Protein AF-A0A3M7LCV3-F1 (afdb_monomer)

Nearest PDB structures (foldseek):
  3x21-assembly1_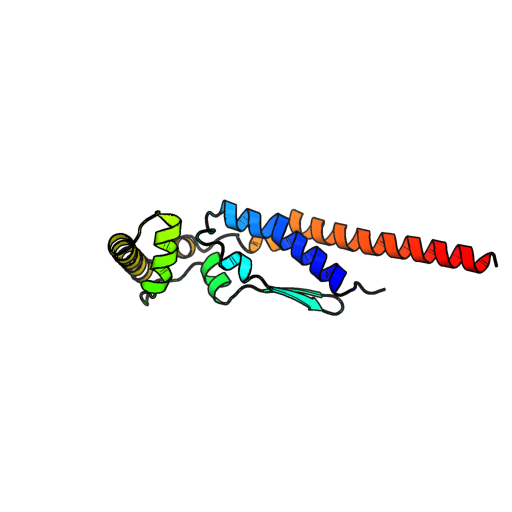B  TM=3.158E-01  e=8.823E+00  Escherichia coli K-12
  6et7-assembly1_A  TM=2.301E-01  e=8.823E+00  Idiomarina sp. A28L

Sequence (153 aa):
MYLTHDEIEKVLDQVITLFLIPRFRELGMEATGEWLETLEKEAGENSGTIRGRSYSQQLAKGRPPGKMPPVEALEKWVQAKFGLTGTKAKSRAYAVAKKIEKLGTSWYQQGGSDLLEVLNEPATLQYIQDELSGIIKLRIAEQLIRNTQEALL

pLDDT: mean 91.34, std 6.8, range [63.03, 98.44]

Organism: NCBI:txid2305228

Solvent-accessible surface area (backbone atoms only — not comparable to full-atom values): 8423 Å² total; per-residue (Å²): 139,74,69,51,50,68,60,42,41,49,53,52,52,48,48,41,63,72,45,44,50,50,43,37,50,75,70,65,67,68,49,80,57,62,69,68,77,46,56,43,75,46,50,49,80,89,48,70,47,81,43,62,53,84,62,48,57,38,67,29,39,22,42,70,50,61,73,63,56,65,41,73,71,36,22,60,46,34,24,54,70,66,74,37,60,69,71,62,13,49,54,50,13,43,52,51,22,54,45,26,17,72,59,14,33,71,38,30,72,68,76,28,56,63,53,71,51,53,72,72,32,70,68,47,49,48,50,55,52,50,55,54,49,49,56,52,52,53,52,52,52,52,51,54,52,51,55,57,56,60,74,75,110

Structure (mmCIF, N/CA/C/O backbone):
data_AF-A0A3M7LCV3-F1
#
_entry.id   AF-A0A3M7LCV3-F1
#
loop_
_atom_site.group_PDB
_atom_site.id
_atom_site.type_symbol
_atom_site.label_atom_id
_atom_site.label_alt_id
_atom_site.label_comp_id
_atom_site.label_asym_id
_atom_site.label_entity_id
_atom_site.label_seq_id
_atom_site.pdbx_PDB_ins_code
_atom_site.Cartn_x
_atom_site.Cartn_y
_atom_site.Cartn_z
_atom_site.occupancy
_atom_site.B_iso_or_equiv
_atom_site.auth_seq_id
_atom_site.auth_comp_id
_atom_site.auth_asym_id
_atom_site.auth_atom_id
_atom_site.pdbx_PDB_model_num
ATOM 1 N N . MET A 1 1 ? 16.369 6.594 -25.292 1.00 67.88 1 MET A N 1
ATOM 2 C CA . MET A 1 1 ? 15.549 5.366 -25.298 1.00 67.88 1 MET A CA 1
ATOM 3 C C . MET A 1 1 ? 14.731 5.391 -24.027 1.00 67.88 1 MET A C 1
ATOM 5 O O . MET A 1 1 ? 15.337 5.446 -22.968 1.00 67.88 1 MET A O 1
ATOM 9 N N . TYR A 1 2 ? 13.407 5.439 -24.138 1.00 80.00 2 TYR A N 1
ATOM 10 C CA . TYR A 1 2 ? 12.512 5.615 -22.992 1.00 80.00 2 TYR A CA 1
ATOM 11 C C . TYR A 1 2 ? 11.768 4.320 -22.707 1.00 80.00 2 TYR A C 1
ATOM 13 O O . TYR A 1 2 ? 11.445 3.584 -23.641 1.00 80.00 2 TYR A O 1
ATOM 21 N N . LEU A 1 3 ? 11.538 4.018 -21.435 1.00 88.75 3 LEU A N 1
ATOM 22 C CA . LEU A 1 3 ? 10.634 2.938 -21.057 1.00 88.75 3 LEU A CA 1
ATOM 23 C C . LEU A 1 3 ? 9.206 3.345 -21.425 1.00 88.75 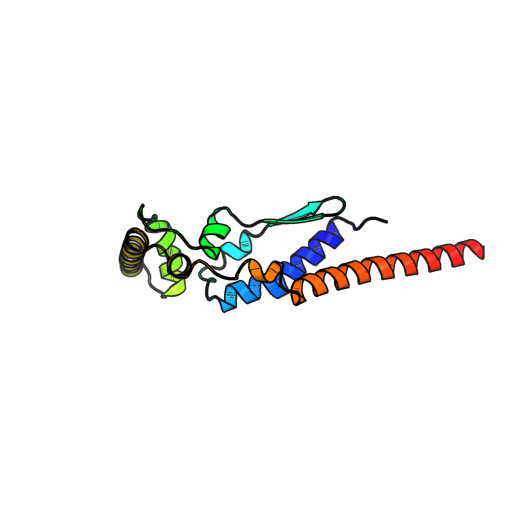3 LEU A C 1
ATOM 25 O O . LEU A 1 3 ? 8.846 4.518 -21.358 1.00 88.75 3 LEU A O 1
ATOM 29 N N . THR A 1 4 ? 8.413 2.381 -21.870 1.00 92.31 4 THR A N 1
ATOM 30 C CA . THR A 1 4 ? 6.994 2.606 -22.150 1.00 92.31 4 THR A CA 1
ATOM 31 C C . THR A 1 4 ? 6.197 2.618 -20.847 1.00 92.31 4 THR A C 1
ATOM 33 O O . THR A 1 4 ? 6.646 2.088 -19.829 1.00 92.31 4 THR A O 1
ATOM 36 N N . HIS A 1 5 ? 4.999 3.204 -20.887 1.00 93.06 5 HIS A N 1
ATOM 37 C CA . HIS A 1 5 ? 4.100 3.215 -19.731 1.00 93.06 5 HIS A CA 1
ATOM 38 C C . HIS A 1 5 ? 3.772 1.781 -19.291 1.00 93.06 5 HIS A C 1
ATOM 40 O O . HIS A 1 5 ? 3.946 1.454 -18.122 1.00 93.06 5 HIS A O 1
ATOM 46 N N . ASP A 1 6 ? 3.435 0.903 -20.240 1.00 93.19 6 ASP A N 1
ATOM 47 C CA . ASP A 1 6 ? 3.112 -0.504 -19.977 1.00 93.19 6 ASP A CA 1
ATOM 48 C C . ASP A 1 6 ? 4.271 -1.269 -19.318 1.00 93.19 6 ASP A C 1
ATOM 50 O O . ASP A 1 6 ? 4.060 -2.087 -18.424 1.00 93.19 6 ASP A O 1
ATOM 54 N N . GLU A 1 7 ? 5.515 -1.002 -19.727 1.00 93.94 7 GLU A N 1
ATOM 55 C CA . GLU A 1 7 ? 6.699 -1.619 -19.120 1.00 93.94 7 GLU A CA 1
ATOM 56 C C . GLU A 1 7 ? 6.898 -1.168 -17.673 1.00 93.94 7 GLU A C 1
ATOM 58 O O . GLU A 1 7 ? 7.183 -1.995 -16.808 1.00 93.94 7 GLU A O 1
ATOM 63 N N . ILE A 1 8 ? 6.720 0.126 -17.398 1.00 95.06 8 ILE A N 1
ATOM 64 C CA . ILE A 1 8 ? 6.809 0.660 -16.037 1.00 95.06 8 ILE A CA 1
ATOM 65 C C . ILE A 1 8 ? 5.681 0.079 -15.182 1.00 95.06 8 ILE A C 1
ATOM 67 O O . ILE A 1 8 ? 5.945 -0.426 -14.092 1.00 95.06 8 ILE A O 1
ATOM 71 N N . GLU A 1 9 ? 4.439 0.096 -15.669 1.00 94.81 9 GLU A N 1
ATOM 72 C CA . GLU A 1 9 ? 3.297 -0.456 -14.940 1.00 94.81 9 GLU A CA 1
ATOM 73 C C . GLU A 1 9 ? 3.469 -1.939 -14.634 1.00 94.81 9 GLU A C 1
ATOM 75 O O . GLU A 1 9 ? 3.153 -2.365 -13.524 1.00 94.81 9 GLU A O 1
ATOM 80 N N . LYS A 1 10 ? 4.013 -2.719 -15.572 1.00 95.19 10 LYS A N 1
ATOM 81 C CA . LYS A 1 10 ? 4.308 -4.135 -15.352 1.00 95.19 10 LYS A CA 1
ATOM 82 C C . LYS A 1 10 ? 5.299 -4.337 -14.206 1.00 95.19 10 LYS A C 1
ATOM 84 O O . LYS A 1 10 ? 5.047 -5.168 -13.334 1.00 95.19 10 LYS A O 1
ATOM 89 N N . VAL A 1 11 ? 6.383 -3.558 -14.175 1.00 96.69 11 VAL A N 1
ATOM 90 C CA . VAL A 1 11 ? 7.370 -3.626 -13.086 1.00 96.69 11 VAL A CA 1
ATOM 91 C C . VAL A 1 11 ? 6.740 -3.213 -11.756 1.00 96.69 11 VAL A C 1
ATOM 93 O O . VAL A 1 11 ? 6.946 -3.888 -10.749 1.00 96.69 11 VAL A O 1
ATOM 96 N N . LEU A 1 12 ? 5.913 -2.162 -11.734 1.00 96.56 12 LEU A N 1
ATOM 97 C CA . LEU A 1 12 ? 5.175 -1.769 -10.528 1.00 96.56 12 LEU A CA 1
ATOM 98 C C . LEU A 1 12 ? 4.240 -2.884 -10.037 1.00 96.56 12 LEU A C 1
ATOM 100 O O . LEU A 1 12 ? 4.165 -3.130 -8.834 1.00 96.56 12 LEU A O 1
ATOM 104 N N . ASP A 1 13 ? 3.564 -3.586 -10.945 1.00 95.94 13 ASP A N 1
ATOM 105 C CA . ASP A 1 13 ? 2.674 -4.699 -10.600 1.00 95.94 13 ASP A CA 1
ATOM 106 C C . ASP A 1 13 ? 3.435 -5.871 -9.975 1.00 95.94 13 ASP A C 1
ATOM 108 O O . ASP A 1 13 ? 2.987 -6.473 -8.993 1.00 95.94 13 ASP A O 1
ATOM 112 N N . GLN A 1 14 ? 4.625 -6.165 -10.503 1.00 97.19 14 GLN A N 1
ATOM 113 C CA . GLN A 1 14 ? 5.522 -7.163 -9.931 1.00 97.19 14 GLN A CA 1
ATOM 114 C C . GLN A 1 14 ? 6.027 -6.728 -8.551 1.00 97.19 14 GLN A C 1
ATOM 116 O O . GLN A 1 14 ? 6.019 -7.538 -7.628 1.00 97.19 14 GLN A O 1
ATOM 121 N N . VAL A 1 15 ? 6.385 -5.452 -8.360 1.00 97.56 15 VAL A N 1
ATOM 122 C CA . VAL A 1 15 ? 6.782 -4.919 -7.044 1.00 97.56 15 VAL A CA 1
ATOM 123 C C . VAL A 1 15 ? 5.657 -5.085 -6.020 1.00 97.56 15 VAL A C 1
ATOM 125 O O . VAL A 1 15 ? 5.888 -5.559 -4.904 1.00 97.56 15 VAL A O 1
ATOM 128 N N . ILE A 1 16 ? 4.422 -4.747 -6.400 1.00 95.94 16 ILE A N 1
ATOM 129 C CA . ILE A 1 16 ? 3.249 -4.935 -5.543 1.00 95.94 16 ILE A CA 1
ATOM 130 C C . ILE A 1 16 ? 3.089 -6.420 -5.191 1.00 95.94 16 ILE A C 1
ATOM 132 O O . ILE A 1 16 ? 2.992 -6.772 -4.016 1.00 95.94 16 ILE A O 1
ATOM 136 N N . THR A 1 17 ? 3.104 -7.293 -6.197 1.00 96.50 17 THR A N 1
ATOM 137 C CA . THR A 1 17 ? 2.793 -8.721 -6.048 1.00 96.50 17 THR A CA 1
ATOM 138 C C . THR A 1 17 ? 3.860 -9.492 -5.276 1.00 96.50 17 THR A C 1
ATOM 140 O O . THR A 1 17 ? 3.524 -10.369 -4.481 1.00 96.50 17 THR A O 1
ATOM 143 N N . LEU A 1 18 ? 5.136 -9.185 -5.506 1.00 97.81 18 LEU A N 1
ATOM 144 C CA . LEU A 1 18 ? 6.263 -9.952 -4.977 1.00 97.81 18 LEU A CA 1
ATOM 145 C C . LEU A 1 18 ? 6.789 -9.421 -3.640 1.00 97.81 18 LEU A C 1
ATOM 147 O O . LEU A 1 18 ? 7.410 -10.186 -2.909 1.00 97.81 18 LEU A O 1
ATOM 151 N N . PHE A 1 19 ? 6.537 -8.151 -3.302 1.00 97.31 19 PHE A N 1
ATOM 152 C CA . PHE A 1 19 ? 7.101 -7.527 -2.097 1.00 97.31 19 PHE A CA 1
ATOM 153 C C . PHE A 1 19 ? 6.029 -6.943 -1.178 1.00 97.31 19 PHE A C 1
ATOM 155 O O . PHE A 1 19 ? 5.930 -7.327 -0.010 1.00 97.31 19 PHE A O 1
ATOM 162 N N . LEU A 1 20 ? 5.181 -6.050 -1.696 1.00 94.69 20 LEU A N 1
ATOM 163 C CA . LEU A 1 20 ? 4.228 -5.316 -0.859 1.00 94.69 20 LEU A CA 1
ATOM 164 C C . LEU A 1 20 ? 3.101 -6.212 -0.322 1.00 94.69 20 LEU A C 1
ATOM 166 O O . LEU A 1 20 ? 2.781 -6.157 0.866 1.00 94.69 20 LEU A O 1
ATOM 170 N N . ILE A 1 21 ? 2.507 -7.049 -1.178 1.00 94.75 21 ILE A N 1
ATOM 171 C CA . ILE A 1 21 ? 1.436 -7.979 -0.791 1.00 94.75 21 ILE A CA 1
ATOM 172 C C . ILE A 1 21 ? 1.937 -9.024 0.218 1.00 94.75 21 ILE A C 1
ATOM 174 O O . ILE A 1 21 ? 1.268 -9.213 1.238 1.00 94.75 21 ILE A O 1
ATOM 178 N N . PRO A 1 22 ? 3.091 -9.688 0.006 1.00 96.12 22 PRO A N 1
ATOM 179 C CA . PRO A 1 22 ? 3.654 -10.593 1.001 1.00 96.12 22 PRO A CA 1
ATOM 180 C C . PRO A 1 22 ? 3.889 -9.916 2.350 1.00 96.12 22 PRO A C 1
ATOM 182 O O . PRO A 1 22 ? 3.383 -10.417 3.351 1.00 96.12 22 PRO A O 1
ATOM 185 N N . ARG A 1 23 ? 4.515 -8.729 2.387 1.00 95.25 23 ARG A N 1
ATOM 186 C CA . ARG A 1 23 ? 4.723 -7.995 3.647 1.00 95.25 23 ARG A CA 1
ATOM 187 C C . ARG A 1 23 ? 3.399 -7.656 4.339 1.00 95.25 23 ARG A C 1
ATOM 189 O O . ARG A 1 23 ? 3.258 -7.842 5.545 1.00 95.25 23 ARG A O 1
ATOM 196 N N . PHE A 1 24 ? 2.389 -7.216 3.588 1.00 92.75 24 PHE A N 1
ATOM 197 C CA . PHE A 1 24 ? 1.046 -6.949 4.117 1.00 92.75 24 PHE A CA 1
ATOM 198 C C . PHE A 1 24 ? 0.406 -8.186 4.774 1.00 92.75 24 PHE A C 1
ATOM 200 O O . PHE A 1 24 ? -0.241 -8.082 5.824 1.00 92.75 24 PHE A O 1
ATOM 207 N N . ARG A 1 25 ? 0.616 -9.366 4.185 1.00 93.62 25 ARG A N 1
ATOM 208 C CA . ARG A 1 25 ? 0.140 -10.653 4.712 1.00 93.62 25 ARG A CA 1
ATOM 209 C C . ARG A 1 25 ? 0.924 -11.117 5.930 1.00 93.62 25 ARG A C 1
ATOM 211 O O . ARG A 1 25 ? 0.307 -11.522 6.912 1.00 93.62 25 ARG A O 1
ATOM 218 N N . GLU A 1 26 ? 2.248 -11.015 5.893 1.00 94.31 26 GLU A N 1
ATOM 219 C CA . GLU A 1 26 ? 3.149 -11.349 7.004 1.00 94.31 26 GLU A CA 1
ATOM 220 C C . GLU A 1 26 ? 2.815 -10.542 8.261 1.00 94.31 26 GLU A C 1
ATOM 222 O O . GLU A 1 26 ? 2.762 -11.084 9.365 1.00 94.31 26 GLU A O 1
ATOM 227 N N . LEU A 1 27 ? 2.483 -9.261 8.088 1.00 91.81 27 LEU A N 1
ATOM 228 C CA . LEU A 1 27 ? 2.047 -8.379 9.170 1.00 91.81 27 LEU A CA 1
ATOM 229 C C . LEU A 1 27 ? 0.615 -8.673 9.658 1.00 91.81 27 LEU A C 1
ATOM 231 O O . LEU A 1 27 ? 0.131 -8.030 10.590 1.00 91.81 27 LEU A O 1
ATOM 235 N N . GLY A 1 28 ? -0.104 -9.621 9.050 1.00 89.19 28 GLY A N 1
ATOM 236 C CA . GLY A 1 28 ? -1.474 -9.971 9.434 1.00 89.19 28 GLY A CA 1
ATOM 237 C C . GLY A 1 28 ? -2.464 -8.814 9.261 1.00 89.19 28 GLY A C 1
ATOM 238 O O . GLY A 1 28 ? -3.428 -8.685 10.031 1.00 89.19 28 GLY A O 1
ATOM 239 N N . MET A 1 29 ? -2.197 -7.934 8.291 1.00 89.38 29 MET A N 1
ATOM 240 C CA . MET A 1 29 ? -3.024 -6.766 7.986 1.00 89.38 29 MET A CA 1
ATOM 241 C C . MET A 1 29 ? -4.168 -7.091 7.017 1.00 89.38 29 MET A C 1
ATOM 243 O O . MET A 1 29 ? -5.148 -6.344 6.960 1.00 89.38 29 MET A O 1
ATOM 247 N N . GLU A 1 30 ? -4.089 -8.221 6.306 1.00 88.94 30 GLU A N 1
ATOM 248 C CA . GLU A 1 30 ? -5.161 -8.709 5.440 1.00 88.94 30 GLU A CA 1
ATOM 249 C C . GLU A 1 30 ? -6.356 -9.180 6.280 1.00 88.94 30 GLU A C 1
ATOM 251 O O . GLU A 1 30 ? -6.296 -10.181 6.991 1.00 88.94 30 GLU A O 1
ATOM 256 N N . ALA A 1 31 ? -7.448 -8.413 6.220 1.00 83.88 31 ALA A N 1
ATOM 257 C CA . ALA A 1 31 ? -8.725 -8.782 6.825 1.00 83.88 31 ALA A CA 1
ATOM 258 C C . ALA A 1 31 ? -9.764 -9.113 5.749 1.00 83.88 31 ALA A C 1
ATOM 260 O O . ALA A 1 31 ? -10.280 -10.220 5.716 1.00 83.88 31 ALA A O 1
ATOM 261 N N . THR A 1 32 ? -10.059 -8.161 4.862 1.00 83.06 32 THR A N 1
ATOM 262 C CA . THR A 1 32 ? -11.115 -8.282 3.840 1.00 83.06 32 THR A CA 1
ATOM 263 C C . THR A 1 32 ? -10.583 -8.363 2.409 1.00 83.06 32 THR A C 1
ATOM 265 O O . THR A 1 32 ? -11.375 -8.545 1.496 1.00 83.06 32 THR A O 1
ATOM 268 N N . GLY A 1 33 ? -9.279 -8.162 2.188 1.00 83.31 33 GLY A N 1
ATOM 269 C CA . GLY A 1 33 ? -8.695 -7.976 0.850 1.00 83.31 33 GLY A CA 1
ATOM 270 C C . GLY A 1 33 ? -8.905 -6.574 0.252 1.00 83.31 33 GLY A C 1
ATOM 271 O O . GLY A 1 33 ? -8.124 -6.167 -0.600 1.00 83.31 33 GLY A O 1
ATOM 272 N N . GLU A 1 34 ? -9.857 -5.782 0.768 1.00 84.38 34 GLU A N 1
ATOM 273 C CA . GLU A 1 34 ? -10.241 -4.464 0.220 1.00 84.38 34 GLU A CA 1
ATOM 274 C C . GLU A 1 34 ? -9.052 -3.499 0.039 1.00 84.38 34 GLU A C 1
ATOM 276 O O . GLU A 1 34 ? -9.054 -2.692 -0.880 1.00 84.38 34 GLU A O 1
ATOM 281 N N . TRP A 1 35 ? -8.019 -3.544 0.891 1.00 86.88 35 TRP A N 1
ATOM 282 C CA . TRP A 1 35 ? -6.855 -2.661 0.720 1.00 86.88 35 TRP A CA 1
ATOM 283 C C . TRP A 1 35 ? -6.063 -2.968 -0.557 1.00 86.88 35 TRP A C 1
ATOM 285 O O . TRP A 1 35 ? -5.640 -2.033 -1.235 1.00 86.88 35 TRP A O 1
ATOM 295 N N . LEU A 1 36 ? -5.924 -4.247 -0.913 1.00 85.81 36 LEU A N 1
ATOM 296 C CA . LEU A 1 36 ? -5.211 -4.675 -2.117 1.00 85.81 36 LEU A CA 1
ATOM 297 C C . LEU A 1 36 ? -5.893 -4.154 -3.383 1.00 85.81 36 LEU A C 1
ATOM 299 O O . LEU A 1 36 ? -5.221 -3.682 -4.292 1.00 85.81 36 LEU A O 1
ATOM 303 N N . GLU A 1 37 ? -7.226 -4.149 -3.394 1.00 86.81 37 GLU A N 1
ATOM 304 C CA . GLU A 1 37 ? -8.041 -3.626 -4.499 1.00 86.81 37 GLU A CA 1
ATOM 305 C C . GLU A 1 37 ? -7.944 -2.102 -4.656 1.00 86.81 37 GLU A C 1
ATOM 307 O O . GLU A 1 37 ? -8.383 -1.547 -5.659 1.00 86.81 37 GLU A O 1
ATOM 312 N N . THR A 1 38 ? -7.396 -1.407 -3.657 1.00 86.25 38 THR A N 1
ATOM 313 C CA . THR A 1 38 ? -7.261 0.056 -3.662 1.00 86.25 38 THR A CA 1
ATOM 314 C C . THR A 1 38 ? -5.864 0.541 -4.022 1.00 86.25 38 THR A C 1
ATOM 316 O O . THR A 1 38 ? -5.623 1.749 -3.987 1.00 86.25 38 THR A O 1
ATOM 319 N N . LEU A 1 39 ? -4.941 -0.379 -4.309 1.00 89.94 39 LEU A N 1
ATOM 320 C CA . LEU A 1 39 ? -3.618 -0.032 -4.800 1.00 89.94 39 LEU A CA 1
ATOM 321 C C . LEU A 1 39 ? -3.720 0.387 -6.265 1.00 89.94 39 LEU A C 1
ATOM 323 O O . LEU A 1 39 ? -4.160 -0.376 -7.121 1.00 89.94 39 LEU A O 1
ATOM 327 N N . GLU A 1 40 ? -3.289 1.608 -6.542 1.00 89.38 40 GLU A N 1
ATOM 328 C CA . GLU A 1 40 ? -3.211 2.175 -7.880 1.00 89.38 40 GLU A CA 1
ATOM 329 C C . GLU A 1 40 ? -1.743 2.282 -8.288 1.00 89.38 40 GLU A C 1
ATOM 331 O O . GLU A 1 40 ? -0.882 2.656 -7.485 1.00 89.38 40 GLU A O 1
ATOM 336 N N . LYS A 1 41 ? -1.460 1.970 -9.550 1.00 91.56 41 LYS A N 1
ATOM 337 C CA . LYS A 1 41 ? -0.159 2.181 -10.179 1.00 91.56 41 LYS A CA 1
ATOM 338 C C . LYS A 1 41 ? -0.312 3.224 -11.277 1.00 91.56 41 LYS A C 1
ATOM 340 O O . LYS A 1 41 ? -1.300 3.210 -12.000 1.00 91.56 41 LYS A O 1
ATOM 345 N N . GLU A 1 42 ? 0.647 4.132 -11.367 1.00 91.75 42 GLU A N 1
ATOM 346 C CA . GLU A 1 42 ? 0.692 5.156 -12.409 1.00 91.75 42 GLU A CA 1
ATOM 347 C C . GLU A 1 42 ? 2.110 5.224 -12.969 1.00 91.75 42 GLU A C 1
ATOM 349 O O . GLU A 1 42 ? 3.065 5.463 -12.219 1.00 91.75 42 GLU A O 1
ATOM 354 N N . ALA A 1 43 ? 2.243 5.012 -14.276 1.00 91.12 43 ALA A N 1
ATOM 355 C CA . ALA A 1 43 ? 3.472 5.278 -15.008 1.00 91.12 43 ALA A CA 1
ATOM 356 C C . ALA A 1 43 ? 3.474 6.714 -15.552 1.00 91.12 43 ALA A C 1
ATOM 358 O O . ALA A 1 43 ? 2.479 7.193 -16.088 1.00 91.12 43 ALA A O 1
ATOM 359 N N . GLY A 1 44 ? 4.612 7.386 -15.423 1.00 86.25 44 GLY A N 1
ATOM 360 C CA . GLY A 1 44 ? 4.948 8.618 -16.124 1.00 86.25 44 GLY A CA 1
ATOM 361 C C . GLY A 1 44 ? 6.094 8.387 -17.109 1.00 86.25 44 GLY A C 1
ATOM 362 O O . GLY A 1 44 ? 6.602 7.278 -17.250 1.00 86.25 44 GLY A O 1
ATOM 363 N N . GLU A 1 45 ? 6.555 9.456 -17.758 1.00 79.31 45 GLU A N 1
ATOM 364 C CA . GLU A 1 45 ? 7.533 9.385 -18.857 1.00 79.31 45 GLU A CA 1
ATOM 365 C C . GLU A 1 45 ? 8.842 8.653 -18.496 1.00 79.31 45 GLU A C 1
ATOM 367 O O . GLU A 1 45 ? 9.435 8.005 -19.351 1.00 79.31 45 GLU A O 1
ATOM 372 N N . ASN A 1 46 ? 9.284 8.727 -17.234 1.00 81.06 46 ASN A N 1
ATOM 373 C CA . ASN A 1 46 ? 10.443 7.991 -16.700 1.00 81.06 46 ASN A CA 1
ATOM 374 C C . ASN A 1 46 ? 10.284 7.677 -15.203 1.00 81.06 46 ASN A C 1
ATOM 376 O O . ASN A 1 46 ? 11.259 7.626 -14.451 1.00 81.06 46 ASN A O 1
ATOM 380 N N . SER A 1 47 ? 9.047 7.553 -14.734 1.00 86.94 47 SER A N 1
ATOM 381 C CA . SER A 1 47 ? 8.750 7.368 -13.318 1.00 86.94 47 SER A CA 1
ATOM 382 C C . SER A 1 47 ? 7.563 6.443 -13.139 1.00 86.94 47 SER A C 1
ATOM 384 O O . SER A 1 47 ? 6.734 6.292 -14.027 1.00 86.94 47 SER A O 1
ATOM 386 N N . GLY A 1 48 ? 7.484 5.818 -11.973 1.00 90.00 48 GLY A N 1
ATOM 387 C CA . GLY A 1 48 ? 6.351 5.001 -11.575 1.00 90.00 48 GLY A CA 1
ATOM 388 C C . GLY A 1 48 ? 5.955 5.350 -10.151 1.00 90.00 48 GLY A C 1
ATOM 389 O O . GLY A 1 48 ? 6.822 5.593 -9.313 1.00 90.00 48 GLY A O 1
ATOM 390 N N . THR A 1 49 ? 4.657 5.401 -9.869 1.00 91.56 49 THR A N 1
ATOM 391 C CA . THR A 1 49 ? 4.135 5.643 -8.520 1.00 91.56 49 THR A CA 1
ATOM 392 C C . THR A 1 49 ? 3.144 4.553 -8.140 1.00 91.56 49 THR A C 1
ATOM 394 O O . THR A 1 49 ? 2.225 4.262 -8.899 1.00 91.56 49 THR A O 1
ATOM 397 N N . ILE A 1 50 ? 3.300 4.000 -6.935 1.00 90.44 50 ILE A N 1
ATOM 398 C CA . ILE A 1 50 ? 2.282 3.170 -6.280 1.00 90.44 50 ILE A CA 1
ATOM 399 C C . ILE A 1 50 ? 1.546 4.060 -5.279 1.00 90.44 50 ILE A C 1
ATOM 401 O O . ILE A 1 50 ? 2.164 4.646 -4.386 1.00 90.44 50 ILE A O 1
ATOM 405 N N . ARG A 1 51 ? 0.226 4.175 -5.418 1.00 85.69 51 ARG A N 1
ATOM 406 C CA . ARG A 1 51 ? -0.641 4.920 -4.501 1.00 85.69 51 ARG A CA 1
ATOM 407 C C . ARG A 1 51 ? -1.579 3.963 -3.786 1.00 85.69 51 ARG A C 1
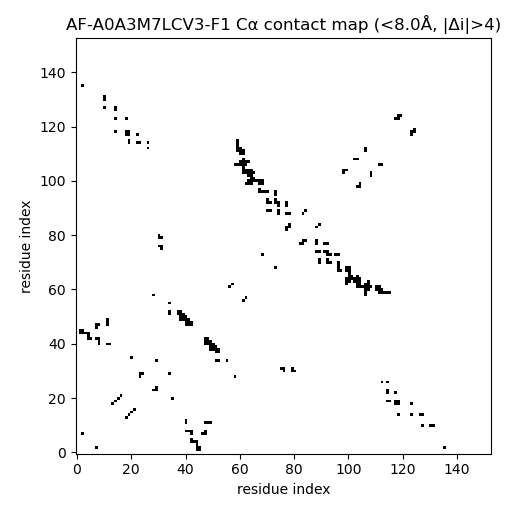ATOM 409 O O . ARG A 1 51 ? -2.181 3.090 -4.391 1.00 85.69 51 ARG A O 1
ATOM 416 N N . GLY A 1 52 ? -1.729 4.164 -2.483 1.00 80.69 52 GLY A N 1
ATOM 417 C CA . GLY A 1 52 ? -2.821 3.578 -1.713 1.00 80.69 52 GLY A CA 1
ATOM 418 C C . GLY A 1 52 ? -3.790 4.666 -1.263 1.00 80.69 52 GLY A C 1
ATOM 419 O O . GLY A 1 52 ? -3.444 5.850 -1.224 1.00 80.69 52 GLY A O 1
ATOM 420 N N . ARG A 1 53 ? -4.998 4.276 -0.842 1.00 77.88 53 ARG A N 1
ATOM 421 C CA . ARG A 1 53 ? -5.960 5.214 -0.235 1.00 77.88 53 ARG A CA 1
ATOM 422 C C . ARG A 1 53 ? -5.382 5.928 0.986 1.00 77.88 53 ARG A C 1
ATOM 424 O O . ARG A 1 53 ? -4.456 5.436 1.628 1.00 77.88 53 ARG A O 1
ATOM 431 N N . SER A 1 54 ? -5.993 7.047 1.373 1.00 64.25 54 SER A N 1
ATOM 432 C CA . SER A 1 54 ? -5.585 7.878 2.520 1.00 64.25 54 SER A CA 1
ATOM 433 C C . SER A 1 54 ? -5.415 7.105 3.837 1.00 64.25 54 SER A C 1
ATOM 435 O O . SER A 1 54 ? -4.558 7.447 4.652 1.00 64.25 54 SER A O 1
ATOM 437 N N . TYR A 1 55 ? -6.169 6.022 4.042 1.00 69.25 55 TYR A N 1
ATOM 438 C CA . TYR A 1 55 ? -6.017 5.173 5.224 1.00 69.25 55 TYR A CA 1
ATOM 439 C C . TYR A 1 55 ? -4.809 4.225 5.164 1.00 69.25 55 TYR A C 1
ATOM 441 O O . TYR A 1 55 ? -4.488 3.630 6.183 1.00 69.25 55 TYR A O 1
ATOM 449 N N . SER A 1 56 ? -4.090 4.107 4.043 1.00 71.81 56 SER A N 1
ATOM 450 C CA . SER A 1 56 ? -2.875 3.278 3.926 1.00 71.81 56 SER A CA 1
ATOM 451 C C . SER A 1 56 ? -1.780 3.751 4.881 1.00 71.81 56 SER A C 1
ATOM 453 O O . SER A 1 56 ? -1.095 2.939 5.494 1.00 71.81 56 SER A O 1
ATOM 455 N N . GLN A 1 57 ? -1.670 5.066 5.104 1.00 71.31 57 GLN A N 1
ATOM 456 C CA . GLN A 1 57 ? -0.776 5.596 6.137 1.00 71.31 57 GLN A CA 1
ATOM 457 C C . GLN A 1 57 ? -1.236 5.219 7.546 1.00 71.31 57 GLN A C 1
ATOM 459 O O . GLN A 1 57 ? -0.402 4.935 8.395 1.00 71.31 57 GLN A O 1
ATOM 464 N N . GLN A 1 58 ? -2.546 5.192 7.804 1.00 76.56 58 GLN A N 1
ATOM 465 C CA . GLN A 1 58 ? -3.087 4.736 9.091 1.00 76.56 58 GLN A CA 1
ATOM 466 C C . GLN A 1 58 ? -2.948 3.223 9.262 1.00 76.56 58 GLN A C 1
ATOM 468 O O . GLN A 1 58 ? -2.878 2.738 10.385 1.00 76.56 58 GLN A O 1
ATOM 473 N N . LEU A 1 59 ? -2.906 2.478 8.163 1.00 82.25 59 LEU A N 1
ATOM 474 C CA . LEU A 1 59 ? -2.682 1.045 8.156 1.00 82.25 59 LEU A CA 1
ATOM 475 C C . LEU A 1 59 ? -1.212 0.732 8.470 1.00 82.25 59 LEU A C 1
ATOM 477 O O . LEU A 1 59 ? -0.948 -0.103 9.328 1.00 82.25 59 LEU A O 1
ATOM 481 N N . ALA A 1 60 ? -0.278 1.482 7.877 1.00 83.75 60 ALA A N 1
ATOM 482 C CA . ALA A 1 60 ? 1.149 1.333 8.135 1.00 83.75 60 ALA A CA 1
ATOM 483 C C . ALA A 1 60 ? 1.581 1.908 9.498 1.00 83.75 60 ALA A C 1
ATOM 485 O O . ALA A 1 60 ? 2.260 1.235 10.263 1.00 83.75 60 ALA A O 1
ATOM 486 N N . LYS A 1 61 ? 1.193 3.144 9.831 1.00 86.94 61 LYS A N 1
ATOM 487 C CA . LYS A 1 61 ? 1.630 3.853 11.054 1.00 86.94 61 LYS A CA 1
ATOM 488 C C . LYS A 1 61 ? 0.689 3.665 12.243 1.00 86.94 61 LYS A C 1
ATOM 490 O O . LYS A 1 61 ? 1.003 4.064 13.361 1.00 86.94 61 LYS A O 1
ATOM 495 N N . GLY A 1 62 ? -0.483 3.088 12.010 1.00 89.00 62 GLY A N 1
ATOM 496 C CA . GLY A 1 62 ? -1.555 3.043 12.990 1.00 89.00 62 GLY A CA 1
ATOM 497 C C . GLY A 1 62 ? -2.349 4.350 13.097 1.00 89.00 62 GLY A C 1
ATOM 498 O O . GLY A 1 62 ? -1.984 5.411 12.588 1.00 89.00 62 GLY A O 1
ATOM 499 N N . ARG A 1 63 ? -3.477 4.262 13.803 1.00 91.19 63 ARG A N 1
ATOM 500 C CA . ARG A 1 63 ? -4.329 5.387 14.193 1.00 91.19 63 ARG A CA 1
ATOM 501 C C . ARG A 1 63 ? -4.050 5.780 15.656 1.00 91.19 63 ARG A C 1
ATOM 503 O O . ARG A 1 63 ? -4.156 4.898 16.516 1.00 91.19 63 ARG A O 1
ATOM 510 N N . PRO A 1 64 ? -3.761 7.064 15.956 1.00 93.00 64 PRO A N 1
ATOM 511 C CA . PRO A 1 64 ? -3.560 7.542 17.326 1.00 93.00 64 PRO A CA 1
ATOM 512 C C . PRO A 1 64 ? -4.849 7.483 18.170 1.00 93.00 64 PRO A C 1
ATOM 514 O O . PRO A 1 64 ? -5.948 7.418 17.600 1.00 93.00 64 PRO A O 1
ATOM 517 N N . PRO A 1 65 ? -4.740 7.529 19.514 1.00 95.69 65 PRO A N 1
ATOM 518 C CA . PRO A 1 65 ? -5.891 7.695 20.401 1.00 95.69 65 PRO A CA 1
ATOM 519 C C . PRO A 1 65 ? -6.604 9.039 20.175 1.00 95.69 65 PRO A C 1
ATOM 521 O O . PRO A 1 65 ? -6.081 9.948 19.531 1.00 95.69 65 PRO A O 1
ATOM 524 N N . GLY A 1 66 ? -7.813 9.176 20.722 1.00 94.88 66 GLY A N 1
ATOM 525 C CA . GLY 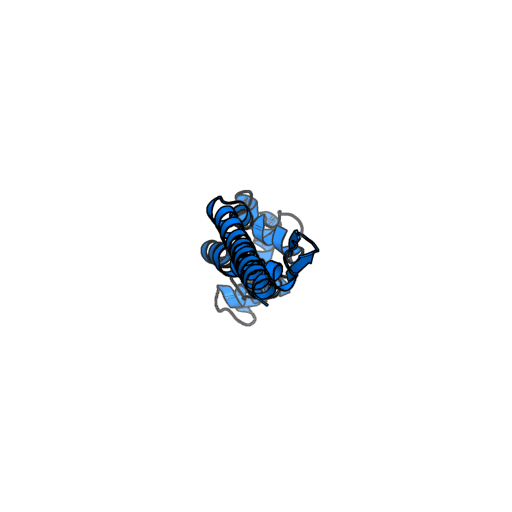A 1 66 ? -8.589 10.416 20.699 1.00 94.88 66 GLY A CA 1
ATOM 526 C C . GLY A 1 66 ? -10.030 10.182 20.268 1.00 94.88 66 GLY A C 1
ATOM 527 O O . GLY A 1 66 ? -10.870 9.815 21.080 1.00 94.88 66 GLY A O 1
ATOM 528 N N . LYS A 1 67 ? -10.343 10.411 18.987 1.00 93.69 67 LYS A N 1
ATOM 529 C CA . LYS A 1 67 ? -11.712 10.250 18.470 1.00 93.69 67 LYS A CA 1
ATOM 530 C C . LYS A 1 67 ? -12.024 8.784 18.174 1.00 93.69 67 LYS A C 1
ATOM 532 O O . LYS A 1 67 ? -11.332 8.164 17.354 1.00 93.69 67 LYS A O 1
ATOM 537 N N . MET A 1 68 ? -13.113 8.285 18.762 1.00 94.81 68 MET A N 1
ATOM 538 C CA . MET A 1 68 ? -13.643 6.946 18.500 1.00 94.81 68 MET A CA 1
ATOM 539 C C . MET A 1 68 ? -13.877 6.732 16.992 1.00 94.81 68 MET A C 1
ATOM 541 O O . MET A 1 68 ? -14.520 7.570 16.351 1.00 94.81 68 MET A O 1
ATOM 545 N N . PRO A 1 69 ? -13.340 5.649 16.402 1.00 92.50 69 PRO A N 1
ATOM 546 C CA . PRO A 1 69 ? -13.604 5.319 15.008 1.00 92.50 69 PRO A CA 1
ATOM 547 C C . PRO A 1 69 ? -15.062 4.855 14.815 1.00 92.50 69 PRO A C 1
ATOM 549 O O . PRO A 1 69 ? -15.663 4.341 15.764 1.00 92.50 69 PRO A O 1
ATOM 552 N N . PRO A 1 70 ? -15.628 4.992 13.600 1.00 92.75 70 PRO A N 1
ATOM 553 C CA . PRO A 1 70 ? -16.960 4.479 13.286 1.00 92.75 70 PRO A CA 1
ATOM 554 C C . PRO A 1 70 ? -17.050 2.972 13.544 1.00 92.75 70 PRO A C 1
ATOM 556 O O . PRO A 1 70 ? -16.186 2.207 13.106 1.00 92.75 70 PRO A O 1
ATOM 559 N N . VAL A 1 71 ? -18.094 2.540 14.252 1.00 94.25 71 VAL A N 1
ATOM 560 C CA . VAL A 1 71 ? -18.286 1.125 14.610 1.00 94.25 71 VAL A CA 1
ATOM 561 C C . VAL A 1 71 ? -18.588 0.303 13.362 1.00 94.25 71 VAL A C 1
ATOM 563 O O . VAL A 1 71 ? -18.079 -0.803 13.223 1.00 94.25 71 VAL A O 1
ATOM 566 N N . GLU A 1 72 ? -19.346 0.873 12.431 1.00 90.31 72 GLU A N 1
ATOM 567 C CA . GLU A 1 72 ? -19.764 0.250 11.176 1.00 90.31 72 GLU A CA 1
ATOM 568 C C . GLU A 1 72 ? -18.554 -0.116 10.305 1.00 90.31 72 GLU A C 1
ATOM 570 O O . GLU A 1 72 ? -18.499 -1.200 9.729 1.00 90.31 72 GLU A O 1
ATOM 575 N N . ALA A 1 73 ? -17.537 0.754 10.267 1.00 86.31 73 ALA A N 1
ATOM 576 C CA . ALA A 1 73 ? -16.298 0.496 9.534 1.00 86.31 73 ALA A CA 1
ATOM 577 C C . ALA A 1 73 ? -15.499 -0.667 10.148 1.00 86.31 73 ALA A C 1
ATOM 579 O O . ALA A 1 73 ? -14.896 -1.465 9.4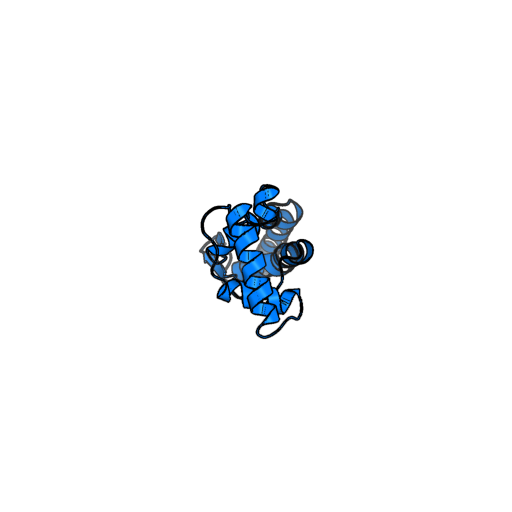32 1.00 86.31 73 ALA A O 1
ATOM 580 N N . LEU A 1 74 ? -15.515 -0.789 11.479 1.00 91.06 74 LEU A N 1
ATOM 581 C CA . LEU A 1 74 ? -14.850 -1.879 12.191 1.00 91.06 74 LEU A CA 1
ATOM 582 C C . LEU A 1 74 ? -15.656 -3.176 12.182 1.00 91.06 74 LEU A C 1
ATOM 584 O O . LEU A 1 74 ? -15.080 -4.236 12.414 1.00 91.06 74 LEU A O 1
ATOM 588 N N . GLU A 1 75 ? -16.960 -3.119 11.919 1.00 93.75 75 GLU A N 1
ATOM 589 C CA . GLU A 1 75 ? -17.808 -4.304 11.897 1.00 93.75 75 GLU A CA 1
ATOM 590 C C . GLU A 1 75 ? -17.355 -5.278 10.811 1.00 93.75 75 GLU A C 1
ATOM 592 O O . GLU A 1 75 ? -17.100 -6.435 11.131 1.00 93.75 75 GLU A O 1
ATOM 597 N N . LYS A 1 76 ? -17.130 -4.809 9.577 1.00 89.62 76 LYS A N 1
ATOM 598 C CA . LYS A 1 76 ? -16.592 -5.646 8.490 1.00 89.62 76 LYS A CA 1
ATOM 599 C C . LYS A 1 76 ? -15.259 -6.298 8.862 1.00 89.62 76 LYS A C 1
ATOM 601 O O . LYS A 1 76 ? -15.069 -7.495 8.669 1.00 89.62 76 LYS A O 1
ATOM 606 N N . TRP A 1 77 ? -14.346 -5.520 9.446 1.00 89.38 77 TRP A N 1
ATOM 607 C CA . TRP A 1 77 ? -13.050 -6.027 9.896 1.00 89.38 77 TRP A CA 1
ATOM 608 C C . TRP A 1 77 ? -13.201 -7.087 10.993 1.00 89.38 77 TRP A C 1
ATOM 610 O O . TRP A 1 77 ? -12.520 -8.108 10.970 1.00 89.38 77 TRP A O 1
ATOM 620 N N . VAL A 1 78 ? -14.123 -6.883 11.939 1.00 93.50 78 VAL A N 1
ATOM 621 C CA . VAL A 1 78 ? -14.429 -7.857 12.992 1.00 93.50 78 VAL A CA 1
ATOM 622 C C . VAL A 1 78 ? -15.055 -9.126 12.419 1.00 93.50 78 VAL A C 1
ATOM 624 O O . VAL A 1 78 ? -14.695 -10.219 12.855 1.00 93.50 78 VAL A O 1
ATOM 627 N N . GLN A 1 79 ? -15.982 -8.994 11.471 1.00 93.75 79 GLN A N 1
ATOM 628 C CA . GLN A 1 79 ? -16.616 -10.127 10.801 1.00 93.75 79 GLN A CA 1
ATOM 629 C C . GLN A 1 79 ? -15.555 -10.978 10.099 1.00 93.75 79 GLN A C 1
ATOM 631 O O . GLN A 1 79 ? -15.483 -12.179 10.340 1.00 93.75 79 GLN A O 1
ATOM 636 N N . ALA A 1 80 ? -14.667 -10.343 9.332 1.00 90.00 80 ALA A N 1
ATOM 637 C CA . ALA A 1 80 ? -13.599 -11.034 8.622 1.00 90.00 80 ALA A CA 1
ATOM 638 C C . ALA A 1 80 ? -12.562 -11.663 9.568 1.00 90.00 80 ALA A C 1
ATOM 640 O O . ALA A 1 80 ? -12.189 -12.819 9.406 1.00 90.00 80 ALA A O 1
ATOM 641 N N . LYS A 1 81 ? -12.129 -10.935 10.606 1.00 88.56 81 LYS A N 1
ATOM 642 C CA . LYS A 1 81 ? -11.051 -11.392 11.496 1.00 88.56 81 LYS A CA 1
ATOM 643 C C . LYS A 1 81 ? -11.488 -12.423 12.535 1.00 88.56 81 LYS A C 1
ATOM 645 O O . LYS A 1 81 ? -10.674 -13.229 12.973 1.00 88.56 81 LYS A O 1
ATOM 650 N N . PHE A 1 82 ? -12.743 -12.372 12.979 1.00 90.44 82 PHE A N 1
ATOM 651 C CA . PHE A 1 82 ? -13.244 -13.226 14.062 1.00 90.44 82 PHE A CA 1
ATOM 652 C C . PHE A 1 82 ? -14.376 -14.168 13.637 1.00 90.44 82 PHE A C 1
ATOM 654 O O . PHE A 1 82 ? -14.867 -14.912 14.484 1.00 90.44 82 PHE A O 1
ATOM 661 N N . GLY A 1 83 ? -14.836 -14.120 12.382 1.00 92.69 83 GLY A N 1
ATOM 662 C CA . GLY A 1 83 ? -15.969 -14.924 11.907 1.00 92.69 83 GLY A CA 1
ATOM 663 C C . GLY A 1 83 ? -17.289 -14.615 12.625 1.00 92.69 83 GLY A C 1
ATOM 664 O O . GLY A 1 83 ? -18.184 -15.455 12.681 1.00 92.69 83 GLY A O 1
ATOM 665 N N . LEU A 1 84 ? -17.404 -13.436 13.246 1.00 94.12 84 LEU A N 1
ATOM 666 C CA . LEU A 1 84 ? -18.602 -13.022 13.977 1.00 94.12 84 LEU A CA 1
ATOM 667 C C . LEU A 1 84 ? -19.624 -12.417 13.020 1.00 94.12 84 LEU A C 1
ATOM 669 O O . LEU A 1 84 ? -19.251 -11.792 12.039 1.00 94.12 84 LEU A O 1
ATOM 673 N N . THR A 1 85 ? -20.911 -12.516 13.346 1.00 93.69 85 THR A N 1
ATOM 674 C CA . THR A 1 85 ? -21.996 -11.890 12.575 1.00 93.69 85 THR A CA 1
ATOM 675 C C . THR A 1 85 ? -23.024 -11.228 13.494 1.00 93.69 85 THR A C 1
ATOM 677 O O . THR A 1 85 ? -23.050 -11.464 14.710 1.00 93.69 85 THR A O 1
ATOM 680 N N . GLY A 1 86 ? -23.856 -10.353 12.921 1.00 93.38 86 GLY A N 1
ATOM 681 C CA . GLY A 1 86 ? -24.974 -9.707 13.608 1.00 93.38 86 GLY A CA 1
ATOM 682 C C . GLY A 1 86 ? -24.569 -8.946 14.875 1.00 93.38 86 GLY A C 1
ATOM 683 O O . GLY A 1 86 ? -23.542 -8.269 14.930 1.00 93.38 86 GLY A O 1
ATOM 684 N N . THR A 1 87 ? -25.370 -9.078 15.934 1.00 94.81 87 THR A N 1
ATOM 685 C CA . THR A 1 87 ? -25.168 -8.358 17.204 1.00 94.81 87 THR A CA 1
ATOM 686 C C . THR A 1 87 ? -23.801 -8.622 17.833 1.00 94.81 87 THR A C 1
ATOM 688 O O . THR A 1 87 ? -23.191 -7.699 18.369 1.00 94.81 87 THR A O 1
ATOM 691 N N . LYS A 1 88 ? -23.267 -9.844 17.712 1.00 95.69 88 LYS A N 1
ATOM 692 C CA . LYS A 1 88 ? -21.938 -10.194 18.238 1.00 95.69 88 LYS A CA 1
ATOM 693 C C . LYS A 1 88 ? -20.823 -9.424 17.529 1.00 95.69 88 LYS A C 1
ATOM 695 O O . LYS A 1 88 ? -19.913 -8.932 18.200 1.00 95.69 88 LYS A O 1
ATOM 700 N N . ALA A 1 89 ? -20.901 -9.291 16.202 1.00 96.00 89 ALA A N 1
ATOM 701 C CA . ALA A 1 89 ? -19.939 -8.507 15.429 1.00 96.00 89 ALA A CA 1
ATOM 702 C C . ALA A 1 89 ? -19.985 -7.030 15.838 1.00 96.00 89 ALA A C 1
ATOM 704 O O . ALA A 1 89 ? -18.950 -6.458 16.182 1.00 96.00 89 ALA A O 1
ATOM 705 N N . LYS A 1 90 ? -21.186 -6.448 15.924 1.00 96.31 90 LYS A N 1
ATOM 706 C CA . LYS A 1 90 ? -21.382 -5.050 16.330 1.00 96.31 90 LYS A CA 1
ATOM 707 C C .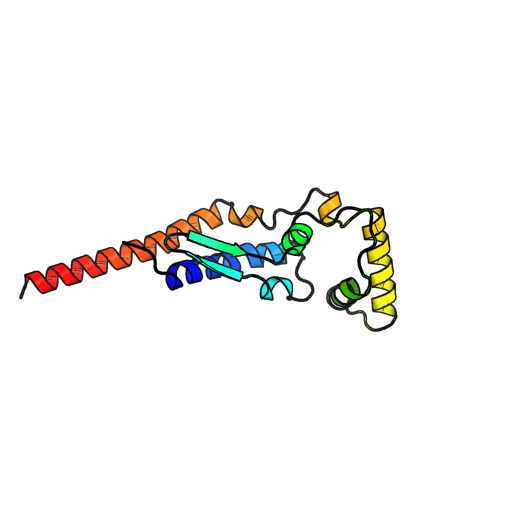 LYS A 1 90 ? -20.864 -4.760 17.743 1.00 96.31 90 LYS A C 1
ATOM 709 O O . LYS A 1 90 ? -20.153 -3.779 17.955 1.00 96.31 90 LYS A O 1
ATOM 714 N N . SER A 1 91 ? -21.153 -5.629 18.715 1.00 96.88 91 SER A N 1
ATOM 715 C CA . SER A 1 91 ? -20.649 -5.479 20.088 1.00 96.88 91 SER A CA 1
ATOM 716 C C . SER A 1 91 ? -19.122 -5.564 20.157 1.00 96.88 91 SER A C 1
ATOM 718 O O . SER A 1 91 ? -18.487 -4.771 20.855 1.00 96.88 91 SER A O 1
ATOM 720 N N . ARG A 1 92 ? -18.507 -6.492 19.412 1.00 97.44 92 ARG A N 1
ATOM 721 C CA . ARG A 1 92 ? -17.045 -6.603 19.340 1.00 97.44 92 ARG A CA 1
ATOM 722 C C . ARG A 1 92 ? -16.430 -5.389 18.637 1.00 97.44 92 ARG A C 1
ATOM 724 O O . ARG A 1 92 ? -15.433 -4.869 19.132 1.00 97.44 92 ARG A O 1
ATOM 731 N N . ALA A 1 93 ? -17.034 -4.899 17.556 1.00 97.00 93 ALA A N 1
ATOM 732 C CA . ALA A 1 93 ? -16.597 -3.693 16.856 1.00 97.00 93 ALA A CA 1
ATOM 733 C C . ALA A 1 93 ? -16.639 -2.460 17.769 1.00 97.00 93 ALA A C 1
ATOM 735 O O . ALA A 1 93 ? -15.671 -1.705 17.818 1.00 97.00 93 ALA A O 1
ATOM 736 N N . TYR A 1 94 ? -17.691 -2.309 18.581 1.00 97.62 94 TYR A N 1
ATOM 737 C CA . TYR A 1 94 ? -17.772 -1.251 19.591 1.00 97.62 94 TYR A CA 1
ATOM 738 C C . TYR A 1 94 ? -16.647 -1.349 20.634 1.00 97.62 94 TYR A C 1
ATOM 740 O O . TYR A 1 94 ? -16.005 -0.347 20.953 1.00 97.62 94 TYR A O 1
ATOM 748 N N . ALA A 1 95 ? -16.352 -2.552 21.135 1.00 97.38 95 ALA A N 1
ATOM 749 C CA . ALA A 1 95 ? -15.257 -2.757 22.084 1.00 97.38 95 ALA A CA 1
ATOM 750 C C . ALA A 1 95 ? -13.885 -2.409 21.474 1.00 97.38 95 ALA A C 1
ATOM 752 O O . ALA A 1 95 ? -13.064 -1.757 22.123 1.00 97.38 95 ALA A O 1
ATOM 753 N N . VAL A 1 96 ? -13.647 -2.792 20.215 1.00 96.06 96 VAL A N 1
ATOM 754 C CA . VAL A 1 96 ? -12.433 -2.423 19.468 1.00 96.06 96 VAL A CA 1
ATOM 755 C C . VAL A 1 96 ? -12.360 -0.909 19.279 1.00 96.06 96 VAL A C 1
ATOM 757 O O . VAL A 1 96 ? -11.323 -0.315 19.570 1.00 96.06 96 VAL A O 1
ATOM 760 N N . ALA A 1 97 ? -13.461 -0.269 18.881 1.00 96.94 97 ALA A N 1
ATOM 761 C CA . ALA A 1 97 ? -13.542 1.178 18.719 1.00 96.94 97 ALA A CA 1
ATOM 762 C C . ALA A 1 97 ? -13.190 1.915 20.018 1.00 96.94 97 ALA A C 1
ATOM 764 O O . ALA A 1 97 ? -12.378 2.837 19.994 1.00 96.94 97 ALA A O 1
ATOM 765 N N . LYS A 1 98 ? -13.722 1.465 21.162 1.00 97.81 98 LYS A N 1
ATOM 766 C CA . LYS A 1 98 ? -13.393 2.014 22.487 1.00 97.81 98 LYS A CA 1
ATOM 767 C C . LYS A 1 98 ? -11.941 1.794 22.891 1.00 97.81 98 LYS A C 1
ATOM 769 O O . LYS A 1 98 ? -11.354 2.654 23.545 1.00 97.81 98 LYS A O 1
ATOM 774 N N . LYS A 1 99 ? -11.334 0.672 22.502 1.00 96.81 99 LYS A N 1
ATOM 775 C CA . LYS A 1 99 ? -9.905 0.442 22.737 1.00 96.81 99 LYS A CA 1
ATOM 776 C C . LYS A 1 99 ? -9.043 1.386 21.891 1.00 96.81 99 LYS A C 1
ATOM 778 O O . LYS A 1 99 ? -8.128 1.994 22.435 1.00 96.81 99 LYS A O 1
ATOM 783 N N . ILE A 1 100 ? -9.368 1.552 20.606 1.00 95.81 100 ILE A N 1
ATOM 784 C CA . ILE A 1 100 ? -8.667 2.476 19.699 1.00 95.81 100 ILE A CA 1
ATOM 785 C C . ILE A 1 100 ? -8.851 3.930 20.146 1.00 95.81 100 ILE A C 1
ATOM 787 O O . ILE A 1 100 ? -7.895 4.691 20.122 1.00 95.81 100 ILE A O 1
ATOM 791 N N . GLU A 1 101 ? -10.045 4.317 20.597 1.00 97.00 101 GLU A N 1
ATOM 792 C CA . GLU A 1 101 ? -10.304 5.646 21.167 1.00 97.00 101 GLU A CA 1
ATOM 793 C C . GLU A 1 101 ? -9.331 5.961 22.311 1.00 97.00 101 GLU A C 1
ATOM 795 O O . GLU A 1 101 ? -8.730 7.030 22.340 1.00 97.00 101 GLU A O 1
ATOM 800 N N . LYS A 1 102 ? -9.141 5.007 23.229 1.00 97.38 102 LYS A N 1
ATOM 801 C CA . LYS A 1 102 ? -8.321 5.196 24.430 1.00 97.38 102 LYS A CA 1
ATOM 802 C C . LYS A 1 102 ? -6.820 5.081 24.179 1.00 97.38 102 LYS A C 1
ATOM 804 O O . LYS A 1 102 ? -6.057 5.819 24.786 1.00 97.38 102 LYS A O 1
ATOM 809 N N . LEU A 1 103 ? -6.399 4.132 23.343 1.00 96.62 103 LEU A N 1
ATOM 810 C CA . LEU A 1 103 ? -4.991 3.720 23.234 1.00 96.62 103 LEU A CA 1
ATOM 811 C C . LEU A 1 103 ? -4.405 3.881 21.825 1.00 96.62 103 LEU A C 1
ATOM 813 O O . LEU A 1 103 ? -3.216 3.658 21.622 1.00 96.62 103 LEU A O 1
ATOM 817 N N . GLY A 1 104 ? -5.228 4.201 20.830 1.00 94.75 104 GLY A N 1
ATOM 818 C CA . GLY A 1 104 ? -4.867 4.031 19.429 1.00 94.75 104 GLY A CA 1
ATOM 819 C C . GLY A 1 104 ? -4.826 2.556 19.019 1.00 94.75 104 GLY A C 1
ATOM 820 O O . GLY A 1 104 ? -5.087 1.639 19.804 1.00 94.75 104 GLY A O 1
ATOM 821 N N . THR A 1 105 ? -4.519 2.311 17.750 1.00 93.19 105 THR A N 1
ATOM 822 C CA . THR A 1 105 ? -4.303 0.952 17.216 1.00 93.19 105 THR A CA 1
ATOM 823 C C . THR A 1 105 ? -3.015 0.332 17.753 1.00 93.19 105 THR A C 1
ATOM 825 O O . THR A 1 105 ? -2.101 1.065 18.122 1.00 93.19 105 THR A O 1
ATOM 828 N N . SER A 1 106 ? -2.895 -1.000 17.707 1.00 91.81 106 SER A N 1
ATOM 829 C CA . SER A 1 106 ? -1.653 -1.699 18.072 1.00 91.81 106 SER A CA 1
ATOM 830 C C . SER A 1 106 ? -0.446 -1.171 17.296 1.00 91.81 106 SER A C 1
ATOM 832 O O . SER A 1 106 ? 0.536 -0.816 17.929 1.00 91.81 106 SER A O 1
ATOM 834 N N . TRP A 1 107 ? -0.567 -0.998 15.973 1.00 92.62 107 TRP A N 1
ATOM 835 C CA . TRP A 1 107 ? 0.495 -0.440 15.122 1.00 92.62 107 TRP A CA 1
ATOM 836 C C . TRP A 1 107 ? 0.962 0.944 15.577 1.00 92.62 107 TRP A C 1
ATOM 838 O O . TRP A 1 107 ? 2.154 1.210 15.588 1.00 92.62 107 TRP A O 1
ATOM 848 N N . TYR A 1 108 ? 0.049 1.797 16.045 1.00 93.44 108 TYR A N 1
ATOM 849 C CA . TYR A 1 108 ? 0.423 3.107 16.583 1.00 93.44 108 TYR A CA 1
ATOM 850 C C . TYR A 1 108 ? 1.239 2.978 17.877 1.00 93.44 108 TYR A C 1
ATOM 852 O O . TYR A 1 108 ? 2.243 3.661 18.050 1.00 93.44 108 TYR A O 1
ATOM 860 N N . GLN A 1 109 ? 0.833 2.077 18.775 1.00 92.75 109 GLN A N 1
ATOM 861 C CA . GLN A 1 109 ? 1.486 1.885 20.077 1.00 92.75 109 GLN A CA 1
ATOM 862 C C . GLN A 1 109 ? 2.930 1.380 19.954 1.00 92.75 109 GLN A C 1
ATOM 864 O O . GLN A 1 109 ? 3.738 1.636 20.838 1.00 92.75 109 GLN A O 1
ATOM 869 N N . GLN A 1 110 ? 3.258 0.697 18.860 1.00 92.88 110 GLN A N 1
ATOM 870 C CA . GLN A 1 110 ? 4.604 0.200 18.559 1.00 92.88 110 GLN A CA 1
ATOM 871 C C . GLN A 1 110 ? 5.407 1.118 17.617 1.00 92.88 110 GLN A C 1
ATOM 873 O O . GLN A 1 110 ? 6.486 0.738 17.179 1.00 92.88 110 GLN A O 1
ATOM 878 N N . GLY A 1 111 ? 4.897 2.313 17.293 1.00 90.62 111 GLY A N 1
ATOM 879 C CA . GLY A 1 111 ? 5.584 3.287 16.432 1.00 90.62 111 GLY A CA 1
ATOM 880 C C . GLY A 1 111 ? 5.367 3.101 14.925 1.00 90.62 111 GLY A C 1
ATOM 881 O O . GLY A 1 111 ? 5.873 3.897 14.138 1.00 90.62 111 GLY A O 1
ATOM 882 N N . GLY A 1 112 ? 4.575 2.108 14.524 1.00 90.81 112 GLY A N 1
ATOM 883 C CA . GLY A 1 112 ? 4.237 1.788 13.142 1.00 90.81 112 GLY A CA 1
ATOM 884 C C . GLY A 1 112 ? 4.562 0.344 12.763 1.00 90.81 112 GLY A C 1
ATOM 885 O O . GLY A 1 112 ? 4.856 -0.510 13.600 1.00 90.81 112 GLY A O 1
ATOM 886 N N . SER A 1 113 ? 4.459 0.081 11.470 1.00 90.69 113 SER A N 1
ATOM 887 C CA . SER A 1 113 ? 4.925 -1.126 10.798 1.00 90.69 113 SER A CA 1
ATOM 888 C C . SER A 1 113 ? 5.960 -0.747 9.751 1.00 90.69 113 SER A C 1
ATOM 890 O O . SER A 1 113 ? 6.007 0.393 9.284 1.00 90.69 113 SER A O 1
ATOM 892 N N . ASP A 1 114 ? 6.691 -1.755 9.321 1.00 90.69 114 ASP A N 1
ATOM 893 C CA . ASP A 1 114 ? 7.627 -1.745 8.208 1.00 90.69 114 ASP A CA 1
ATOM 894 C C . ASP A 1 114 ? 6.940 -2.014 6.851 1.00 90.69 114 ASP A C 1
ATOM 896 O O . ASP A 1 114 ? 7.616 -2.224 5.847 1.00 90.69 114 ASP A O 1
ATOM 900 N N . LEU A 1 115 ? 5.597 -1.975 6.773 1.00 91.50 115 LEU A N 1
ATOM 901 C CA . LEU A 1 115 ? 4.850 -2.302 5.548 1.00 91.50 115 LEU A CA 1
ATOM 902 C C . LEU A 1 115 ? 5.365 -1.548 4.318 1.00 91.50 115 LEU A C 1
ATOM 904 O O . LEU A 1 115 ? 5.473 -2.122 3.242 1.00 91.50 115 LEU A O 1
ATOM 908 N N . LEU A 1 116 ? 5.630 -0.249 4.465 1.00 90.06 116 LEU A N 1
ATOM 909 C CA . LEU A 1 116 ? 6.111 0.590 3.363 1.00 90.06 116 LEU A CA 1
ATOM 910 C C . LEU A 1 116 ? 7.640 0.602 3.262 1.00 90.06 116 LEU A C 1
ATOM 912 O O . LEU A 1 116 ? 8.177 1.041 2.247 1.00 90.06 116 LEU A O 1
ATOM 916 N N . GLU A 1 117 ? 8.343 0.127 4.291 1.00 91.62 117 GLU A N 1
ATOM 917 C CA . GLU A 1 117 ? 9.804 0.034 4.290 1.00 91.62 117 GLU A CA 1
ATOM 918 C C . GLU A 1 117 ? 10.278 -1.024 3.293 1.00 91.62 117 GLU A C 1
ATOM 920 O O . GLU A 1 117 ? 11.289 -0.796 2.633 1.00 91.62 117 GLU A O 1
ATOM 925 N N . VAL A 1 118 ? 9.482 -2.080 3.061 1.00 94.56 118 VAL A N 1
ATOM 926 C CA . VAL A 1 118 ? 9.759 -3.111 2.045 1.00 94.56 118 VAL A CA 1
ATOM 927 C C . VAL A 1 118 ? 10.034 -2.531 0.655 1.00 94.56 118 VAL A C 1
ATOM 929 O O . VAL A 1 118 ? 10.851 -3.066 -0.085 1.00 94.56 118 VAL A O 1
ATOM 932 N N . LEU A 1 119 ? 9.421 -1.397 0.299 1.00 93.44 119 LEU A N 1
ATOM 933 C CA . LEU A 1 119 ? 9.624 -0.742 -1.000 1.00 93.44 119 LEU A CA 1
ATOM 934 C C . LEU A 1 119 ? 11.015 -0.102 -1.144 1.00 93.44 119 LEU A C 1
ATOM 936 O O . LEU A 1 119 ? 11.435 0.197 -2.257 1.00 93.44 119 LEU A O 1
ATOM 940 N N . ASN A 1 120 ? 11.722 0.100 -0.031 1.00 95.31 120 ASN A N 1
ATOM 941 C CA . ASN A 1 120 ? 13.071 0.662 0.024 1.00 95.31 120 ASN A CA 1
ATOM 942 C C . ASN A 1 120 ? 14.127 -0.382 0.424 1.00 95.31 120 ASN A C 1
ATOM 944 O O . ASN A 1 120 ? 15.304 -0.046 0.551 1.00 95.31 120 ASN A O 1
ATOM 948 N N . GLU A 1 121 ? 13.730 -1.636 0.646 1.00 97.38 121 GLU A N 1
ATOM 949 C CA . GLU A 1 121 ? 14.666 -2.705 0.983 1.00 97.38 121 GLU A CA 1
ATOM 950 C C . GLU A 1 121 ? 15.567 -3.050 -0.219 1.00 97.38 121 GLU A C 1
ATOM 952 O O . GLU A 1 121 ? 15.110 -3.007 -1.367 1.00 97.38 121 GLU A O 1
ATOM 957 N N . PRO A 1 122 ? 16.836 -3.455 0.013 1.00 98.25 122 PRO A N 1
ATOM 958 C CA . PRO A 1 122 ? 17.779 -3.755 -1.065 1.00 98.25 122 PRO A CA 1
ATOM 959 C C . PRO A 1 122 ? 17.259 -4.770 -2.087 1.00 98.25 122 PRO A C 1
ATOM 961 O O . PRO A 1 122 ? 17.511 -4.616 -3.277 1.00 98.25 122 PRO A O 1
ATOM 964 N N . ALA A 1 123 ? 16.505 -5.779 -1.642 1.00 97.88 123 ALA A N 1
ATOM 965 C CA . ALA A 1 123 ? 15.937 -6.796 -2.525 1.00 97.88 123 ALA A CA 1
ATOM 966 C C . ALA A 1 123 ? 14.922 -6.206 -3.519 1.00 97.88 123 ALA A C 1
ATOM 968 O O . ALA A 1 123 ? 14.975 -6.516 -4.707 1.00 97.88 123 ALA A O 1
ATOM 969 N N . THR A 1 124 ? 14.040 -5.318 -3.053 1.00 98.06 124 THR A N 1
ATOM 970 C CA . THR A 1 124 ? 13.036 -4.648 -3.891 1.00 98.06 124 THR A CA 1
ATOM 971 C C . THR A 1 124 ? 13.699 -3.698 -4.885 1.00 98.06 124 THR A C 1
ATOM 973 O O . THR A 1 124 ? 13.367 -3.706 -6.069 1.00 98.06 124 THR A O 1
ATOM 976 N N . LEU A 1 125 ? 14.680 -2.913 -4.428 1.00 97.94 125 LEU A N 1
ATOM 977 C CA . LEU A 1 125 ? 15.423 -1.989 -5.288 1.00 97.94 125 LEU A CA 1
ATOM 978 C C . LEU A 1 125 ? 16.216 -2.733 -6.370 1.00 97.94 125 LEU A C 1
ATOM 980 O O . LEU A 1 125 ? 16.178 -2.341 -7.536 1.00 97.94 125 LEU A O 1
ATOM 984 N N . GLN A 1 126 ? 16.887 -3.826 -5.997 1.00 98.25 126 GLN A N 1
ATOM 985 C CA . GLN A 1 126 ? 17.625 -4.664 -6.938 1.00 98.25 126 GLN A CA 1
ATOM 986 C C . GLN A 1 126 ? 16.686 -5.299 -7.966 1.00 98.25 126 GLN A C 1
ATOM 988 O O . GLN A 1 126 ? 16.980 -5.267 -9.156 1.00 98.25 126 GLN A O 1
ATOM 993 N N . TYR A 1 127 ? 15.527 -5.799 -7.531 1.00 98.44 127 TYR A N 1
ATOM 994 C CA . TYR A 1 127 ? 14.525 -6.363 -8.432 1.00 98.44 127 TYR A CA 1
ATOM 995 C C . TYR A 1 127 ? 14.061 -5.350 -9.485 1.00 98.44 127 TYR A C 1
ATOM 997 O O . TYR A 1 127 ? 14.073 -5.645 -10.679 1.00 98.44 127 TYR A O 1
ATOM 1005 N N . ILE A 1 128 ? 13.720 -4.128 -9.060 1.00 97.31 128 ILE A N 1
ATOM 1006 C CA . ILE A 1 128 ? 13.343 -3.044 -9.977 1.00 97.31 128 ILE A CA 1
ATOM 1007 C C . ILE A 1 128 ? 14.481 -2.769 -10.966 1.00 97.31 128 ILE A C 1
ATOM 1009 O O . ILE A 1 128 ? 14.249 -2.672 -12.171 1.00 97.31 128 ILE A O 1
ATOM 1013 N N . GLN A 1 129 ? 15.718 -2.659 -10.478 1.00 97.19 129 GLN A N 1
ATOM 1014 C CA . GLN A 1 129 ? 16.874 -2.396 -11.329 1.00 97.19 129 GLN A CA 1
ATOM 1015 C C . GLN A 1 129 ? 17.092 -3.498 -12.374 1.00 97.19 129 GLN A C 1
ATOM 1017 O O . GLN A 1 129 ? 17.385 -3.187 -13.534 1.00 97.19 129 GLN A O 1
ATOM 1022 N N . ASP A 1 130 ? 16.950 -4.760 -11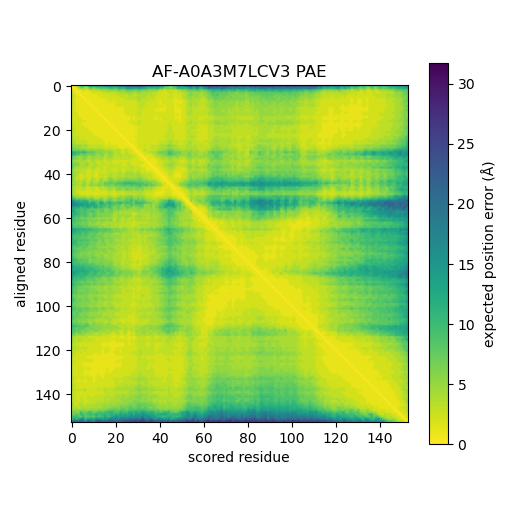.981 1.00 98.06 130 ASP A N 1
ATOM 1023 C CA . ASP A 1 130 ? 17.178 -5.912 -12.846 1.00 98.06 130 ASP A CA 1
ATOM 1024 C 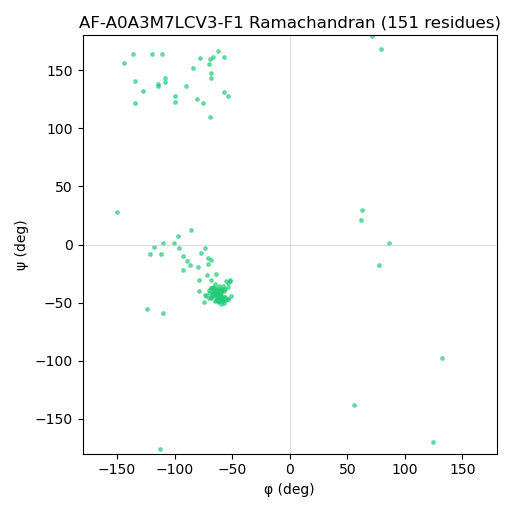C . ASP A 1 130 ? 16.114 -6.016 -13.941 1.00 98.06 130 ASP A C 1
ATOM 1026 O O . ASP A 1 130 ? 16.473 -6.144 -15.116 1.00 98.06 130 ASP A O 1
ATOM 1030 N N . GLU A 1 131 ? 14.831 -5.866 -13.597 1.00 97.19 131 GLU A N 1
ATOM 1031 C CA . GLU A 1 131 ? 13.734 -5.912 -14.573 1.00 97.19 131 GLU A CA 1
ATOM 1032 C C . GLU A 1 131 ? 13.871 -4.792 -15.616 1.00 97.19 131 GLU A C 1
ATOM 1034 O O . GLU A 1 131 ? 13.840 -5.044 -16.826 1.00 97.19 131 GLU A O 1
ATOM 1039 N N . LEU A 1 132 ? 14.115 -3.553 -15.173 1.00 94.88 132 LEU A N 1
ATOM 1040 C CA . LEU A 1 132 ? 14.289 -2.415 -16.082 1.00 94.88 132 LEU A CA 1
ATOM 1041 C C . LEU A 1 132 ? 15.538 -2.583 -16.958 1.00 94.88 132 LEU A C 1
ATOM 1043 O O . LEU A 1 132 ? 15.505 -2.311 -18.161 1.00 94.88 132 LEU A O 1
ATOM 1047 N N . SER A 1 133 ? 16.639 -3.077 -16.383 1.00 95.31 133 SER A N 1
ATOM 1048 C CA . SER A 1 133 ? 17.866 -3.359 -17.133 1.00 95.31 133 SER A CA 1
ATOM 1049 C C . SER A 1 133 ? 17.657 -4.443 -18.185 1.00 95.31 133 SER A C 1
ATOM 1051 O O . SER A 1 133 ? 18.204 -4.334 -19.283 1.00 95.31 133 SER A O 1
ATOM 1053 N N . GLY A 1 134 ? 16.879 -5.480 -17.874 1.00 96.00 134 GLY A N 1
ATOM 1054 C CA . GLY A 1 134 ? 16.537 -6.552 -18.806 1.00 96.00 134 GLY A CA 1
ATOM 1055 C C . GLY A 1 134 ? 15.783 -6.031 -20.028 1.00 96.00 134 GLY A C 1
ATOM 1056 O O . GLY A 1 134 ? 16.189 -6.300 -21.160 1.00 96.00 134 GLY A O 1
ATOM 1057 N N . ILE A 1 135 ? 14.759 -5.205 -19.799 1.00 94.75 135 ILE A N 1
ATOM 1058 C CA . ILE A 1 135 ? 13.973 -4.550 -20.857 1.00 94.75 135 ILE A CA 1
ATOM 1059 C C . ILE A 1 135 ? 14.879 -3.697 -21.753 1.00 94.75 135 ILE A C 1
ATOM 1061 O O . ILE A 1 135 ? 14.844 -3.798 -22.983 1.00 94.75 135 ILE A O 1
ATOM 1065 N N . ILE A 1 136 ? 15.739 -2.882 -21.138 1.00 94.12 136 ILE A N 1
ATOM 1066 C CA . ILE A 1 136 ? 16.647 -1.992 -21.863 1.00 94.12 136 ILE A CA 1
ATOM 1067 C C . ILE A 1 136 ? 17.648 -2.791 -22.710 1.00 94.12 136 ILE A C 1
ATOM 1069 O O . ILE A 1 136 ? 17.832 -2.499 -23.894 1.00 94.12 136 ILE A O 1
ATOM 1073 N N . LYS A 1 137 ? 18.279 -3.817 -22.128 1.00 95.62 137 LYS A N 1
ATOM 1074 C CA . LYS A 1 137 ? 19.259 -4.668 -22.820 1.00 95.62 137 LYS A CA 1
ATOM 1075 C C . LYS A 1 137 ? 18.642 -5.386 -24.018 1.00 95.62 137 LYS A C 1
ATOM 1077 O O . LYS A 1 137 ? 19.254 -5.388 -25.085 1.00 95.62 137 LYS A O 1
ATOM 1082 N N . LEU A 1 138 ? 17.440 -5.950 -23.860 1.00 94.75 138 LEU A N 1
ATOM 1083 C CA . LEU A 1 138 ? 16.731 -6.632 -24.944 1.00 94.75 138 LEU A CA 1
ATOM 1084 C C . LEU A 1 138 ? 16.491 -5.682 -26.121 1.00 94.75 138 LEU A C 1
ATOM 1086 O O . LEU A 1 138 ? 16.834 -6.000 -27.257 1.00 94.75 138 LEU A O 1
ATOM 1090 N N . ARG A 1 139 ? 15.999 -4.472 -25.844 1.00 93.44 139 ARG A N 1
ATOM 1091 C CA . ARG A 1 139 ? 15.712 -3.487 -26.890 1.00 93.44 139 ARG A CA 1
ATOM 1092 C C . ARG A 1 139 ? 16.959 -3.032 -27.644 1.00 93.44 139 ARG A C 1
ATOM 1094 O O . ARG A 1 139 ? 16.918 -2.877 -28.864 1.00 93.44 139 ARG A O 1
ATOM 1101 N N . ILE A 1 140 ? 18.067 -2.816 -26.932 1.00 95.31 140 ILE A N 1
ATOM 1102 C CA . ILE A 1 140 ? 19.354 -2.487 -27.561 1.00 95.31 140 ILE A CA 1
ATOM 1103 C C . ILE A 1 140 ? 19.782 -3.623 -28.494 1.00 95.31 140 ILE A C 1
ATOM 1105 O O . ILE A 1 140 ? 20.152 -3.358 -29.637 1.00 95.31 140 ILE A O 1
ATOM 1109 N N . ALA A 1 141 ? 19.694 -4.876 -28.038 1.00 95.94 141 ALA A N 1
ATOM 1110 C CA . ALA A 1 141 ? 20.050 -6.036 -28.849 1.00 95.94 141 ALA A CA 1
ATOM 1111 C C . ALA A 1 141 ? 19.200 -6.119 -30.128 1.00 95.94 141 ALA A C 1
ATOM 1113 O O . ALA A 1 141 ? 19.745 -6.255 -31.222 1.00 95.94 141 ALA A O 1
ATOM 1114 N N . GLU A 1 142 ? 17.881 -5.955 -30.014 1.00 95.06 142 GLU A N 1
ATOM 1115 C CA . GLU A 1 142 ? 16.978 -5.950 -31.167 1.00 95.06 142 GLU A CA 1
ATOM 1116 C C . GLU A 1 142 ? 17.300 -4.832 -32.168 1.00 95.06 142 GLU A C 1
ATOM 1118 O O . GLU A 1 142 ? 17.276 -5.057 -33.379 1.00 95.06 142 GLU A O 1
ATOM 1123 N N . GLN A 1 143 ? 17.625 -3.629 -31.685 1.00 94.00 143 GLN A N 1
ATOM 1124 C CA . GLN A 1 143 ? 17.980 -2.512 -32.560 1.00 94.00 143 GLN A CA 1
ATOM 1125 C C . GLN A 1 143 ? 19.290 -2.770 -33.308 1.00 94.00 143 GLN A C 1
ATOM 1127 O O . GLN A 1 143 ? 19.378 -2.480 -34.499 1.00 94.00 143 GLN A O 1
ATOM 1132 N N . LEU A 1 144 ? 20.298 -3.333 -32.636 1.00 94.94 144 LEU A N 1
ATOM 1133 C CA . LEU A 1 144 ? 21.566 -3.689 -33.273 1.00 94.94 144 LEU A CA 1
ATOM 1134 C C . LEU A 1 144 ? 21.372 -4.752 -34.363 1.00 94.94 144 LEU A C 1
ATOM 1136 O O . LEU A 1 144 ? 21.958 -4.635 -35.440 1.00 94.94 144 LEU A O 1
ATOM 1140 N N . ILE A 1 145 ? 20.522 -5.754 -34.111 1.00 95.12 145 ILE A N 1
ATOM 1141 C CA . ILE A 1 145 ? 20.188 -6.794 -35.095 1.00 95.12 145 ILE A CA 1
ATOM 1142 C C . ILE A 1 145 ? 19.514 -6.174 -36.323 1.00 95.12 145 ILE A C 1
ATOM 1144 O O . ILE A 1 145 ? 19.965 -6.425 -37.440 1.00 95.12 145 ILE A O 1
ATOM 1148 N N . ARG A 1 146 ? 18.492 -5.328 -36.126 1.00 93.62 146 ARG A N 1
ATOM 1149 C CA . ARG A 1 146 ? 17.793 -4.639 -37.226 1.00 93.62 146 ARG A CA 1
ATOM 1150 C C . ARG A 1 1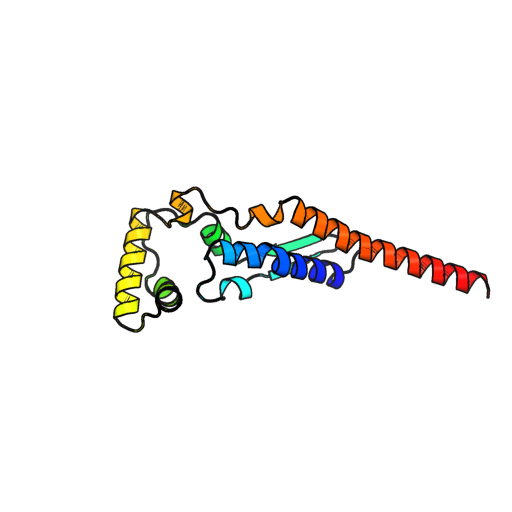46 ? 18.749 -3.806 -38.076 1.00 93.62 146 ARG A C 1
ATOM 1152 O O . ARG A 1 146 ? 18.808 -3.994 -39.285 1.00 93.62 146 ARG A O 1
ATOM 1159 N N . ASN A 1 147 ? 19.565 -2.968 -37.435 1.00 93.19 147 ASN A N 1
ATOM 1160 C CA . ASN A 1 147 ? 20.536 -2.121 -38.133 1.00 93.19 147 ASN A CA 1
ATOM 1161 C C . ASN A 1 147 ? 21.540 -2.947 -38.954 1.00 93.19 147 ASN A C 1
ATOM 1163 O O . ASN A 1 147 ? 21.927 -2.549 -40.049 1.00 93.19 147 ASN A O 1
ATOM 1167 N N . THR A 1 148 ? 21.968 -4.099 -38.428 1.00 92.19 148 THR A N 1
ATOM 1168 C CA . THR A 1 148 ? 22.908 -4.987 -39.129 1.00 92.19 148 THR A CA 1
ATOM 1169 C C . THR A 1 148 ? 22.265 -5.626 -40.360 1.00 92.19 148 THR A C 1
ATOM 1171 O O . THR A 1 148 ? 22.930 -5.782 -41.376 1.00 92.19 148 THR A O 1
ATOM 1174 N N . GLN A 1 149 ? 20.979 -5.982 -40.294 1.00 90.88 149 GLN A N 1
ATOM 1175 C CA . GLN A 1 149 ? 20.242 -6.553 -41.426 1.00 90.88 149 GLN A CA 1
ATOM 1176 C C . GLN A 1 149 ? 19.984 -5.520 -42.528 1.00 90.88 149 GLN A C 1
ATOM 1178 O O . GLN A 1 149 ? 20.157 -5.838 -43.699 1.00 90.88 149 GLN A O 1
ATOM 1183 N N . GLU A 1 150 ? 19.616 -4.290 -42.160 1.00 88.31 150 GLU A N 1
ATOM 1184 C CA . GLU A 1 150 ? 19.403 -3.192 -43.114 1.00 88.31 150 GLU A CA 1
ATOM 1185 C C . GLU A 1 150 ? 20.687 -2.814 -43.860 1.00 88.31 150 GLU A C 1
ATOM 1187 O O . GLU A 1 150 ? 20.638 -2.541 -45.051 1.00 88.31 150 GLU A O 1
ATOM 1192 N N . ALA A 1 151 ? 21.844 -2.849 -43.192 1.00 82.88 151 ALA A N 1
ATOM 1193 C CA . ALA A 1 151 ? 23.134 -2.540 -43.811 1.00 82.88 151 ALA A CA 1
ATOM 1194 C C . ALA A 1 151 ? 23.632 -3.604 -44.814 1.00 82.88 151 ALA A C 1
ATOM 1196 O O . ALA A 1 151 ? 24.618 -3.365 -45.510 1.00 82.88 151 ALA A O 1
ATOM 1197 N N . LEU A 1 152 ? 23.003 -4.784 -44.856 1.00 72.06 152 LEU A N 1
ATOM 1198 C CA . LEU A 1 152 ? 23.338 -5.880 -45.775 1.00 72.06 152 LEU A CA 1
ATOM 1199 C C . LEU A 1 152 ? 22.456 -5.902 -47.040 1.00 72.06 152 LEU A C 1
ATOM 1201 O O . LEU A 1 152 ? 22.671 -6.765 -47.894 1.00 72.06 152 LEU A O 1
ATOM 1205 N N . LEU A 1 153 ? 21.479 -4.993 -47.145 1.00 63.03 153 LEU A N 1
ATOM 1206 C CA . LEU A 1 153 ? 20.608 -4.781 -48.309 1.00 63.03 153 LEU A CA 1
ATOM 1207 C C . LEU A 1 153 ? 21.104 -3.600 -49.153 1.00 63.03 153 LEU A C 1
ATOM 1209 O O . LEU A 1 153 ? 20.960 -3.692 -50.393 1.00 63.03 153 LEU A O 1
#

Secondary structure (DSSP, 8-state):
----HHHHHHHHHHHIIIIIHHHHHHTT--SSSTTGGG-EEEEETTEEEEE--TTHHHHHH-PPSSSPPPHHHHHHHHHHHH---HHHHHHHHHHHHHHHHHH--HHHHTT--STTGGGGSHHHHHHHHHHHHHHHHHHHHHHHHHHHHHTT-

Radius of gyration: 22.07 Å; Cα contacts (8 Å, |Δi|>4): 166; chains: 1; bounding box: 48×25×73 Å

Foldseek 3Di:
DWDDFVLLQVLVVCLCVVFLVVQCVVVVVDQPCVQVVQWDWGDDRHDIDTDTPPCVCCSFQFFAAADQDDLVVCLSSQCRPPVDDDPVSSVVSNVVSVCCNHGTDPQNNVRGHCSVVRCVDPVNVVSSVVSVVVVVVVVVVVVVVVVVVVVVD

Mean predicted aligned error: 5.26 Å